Protein AF-A0A2I1D3Y2-F1 (afdb_monomer_lite)

Radius of gyration: 21.7 Å; chains: 1; bounding box: 63×48×49 Å

Sequence (149 aa):
MPRWKVFRIWNAWLGDLDKVASAQARLKRLGLCDGIQFRFGGRIGNTLRAHQLIRWSEIHDQKEDHSGSATGDTHITTGVVEGIFRAHFEEERDISDINTLLQIIGQIKPGLDIDSIKIWLGQIKEYHGYGKWRRGLGRKASMEYHILR

pLDDT: mean 75.8, std 23.01, range [29.86, 97.06]

Structure (mmCIF, N/CA/C/O backbone):
data_AF-A0A2I1D3Y2-F1
#
_entry.id   AF-A0A2I1D3Y2-F1
#
loop_
_atom_site.group_PDB
_atom_site.id
_atom_site.type_symbol
_atom_site.label_atom_id
_atom_site.label_alt_id
_atom_site.label_comp_id
_atom_site.label_asym_id
_atom_site.label_entity_id
_atom_site.label_seq_id
_atom_site.pdbx_PDB_ins_code
_atom_site.Cartn_x
_atom_site.Cartn_y
_atom_site.Cartn_z
_atom_site.occupancy
_atom_site.B_iso_or_equiv
_atom_site.auth_seq_id
_atom_site.auth_comp_id
_atom_site.auth_asym_id
_atom_site.auth_atom_id
_atom_site.pdbx_PDB_model_num
ATOM 1 N N . MET A 1 1 ? 44.768 18.713 -22.544 1.00 45.06 1 MET A N 1
ATOM 2 C CA . MET A 1 1 ? 44.066 17.511 -22.028 1.00 45.06 1 MET A CA 1
ATOM 3 C C . MET A 1 1 ? 42.656 17.483 -22.604 1.00 45.06 1 MET A C 1
ATOM 5 O O . MET A 1 1 ? 41.997 18.513 -22.522 1.00 45.06 1 MET A O 1
ATOM 9 N N . PRO A 1 2 ? 42.190 16.391 -23.235 1.00 43.56 2 PRO A N 1
ATOM 10 C CA . PRO A 1 2 ? 40.933 16.437 -23.969 1.00 43.56 2 PRO A CA 1
ATOM 11 C C . PRO A 1 2 ? 39.716 16.305 -23.035 1.00 43.56 2 PRO A C 1
ATOM 13 O O . PRO A 1 2 ? 39.681 15.495 -22.108 1.00 43.56 2 PRO A O 1
ATOM 16 N N . ARG A 1 3 ? 38.714 17.146 -23.310 1.00 46.00 3 ARG A N 1
ATOM 17 C CA . ARG A 1 3 ? 37.553 17.516 -22.479 1.00 46.00 3 ARG A CA 1
ATOM 18 C C . ARG A 1 3 ? 36.501 16.405 -22.272 1.00 46.00 3 ARG A C 1
ATOM 20 O O . ARG A 1 3 ? 35.464 16.656 -21.672 1.00 46.00 3 ARG A O 1
ATOM 27 N N . TRP A 1 4 ? 36.752 15.183 -22.750 1.00 42.91 4 TRP A N 1
ATOM 28 C CA . TRP A 1 4 ? 35.787 14.071 -22.744 1.00 42.91 4 TRP A CA 1
ATOM 29 C C . TRP A 1 4 ? 35.846 13.178 -21.494 1.00 42.91 4 TRP A C 1
ATOM 31 O O . TRP A 1 4 ? 34.888 12.465 -21.212 1.00 42.91 4 TRP A O 1
ATOM 41 N N . LYS A 1 5 ? 36.917 13.237 -20.688 1.00 40.97 5 LYS A N 1
ATOM 42 C CA . LYS A 1 5 ? 37.009 12.435 -19.449 1.00 40.97 5 LYS A CA 1
ATOM 43 C C . LYS A 1 5 ? 36.027 12.871 -18.351 1.00 40.97 5 LYS A C 1
ATOM 45 O O . LYS A 1 5 ? 35.689 12.062 -17.494 1.00 40.97 5 LYS A O 1
ATOM 50 N N . VAL A 1 6 ? 35.535 14.112 -18.395 1.00 52.28 6 VAL A N 1
ATOM 51 C CA . VAL A 1 6 ? 34.619 14.661 -17.378 1.00 52.28 6 VAL A CA 1
ATOM 52 C C . VAL A 1 6 ? 33.215 14.047 -17.483 1.00 52.28 6 VAL A C 1
ATOM 54 O O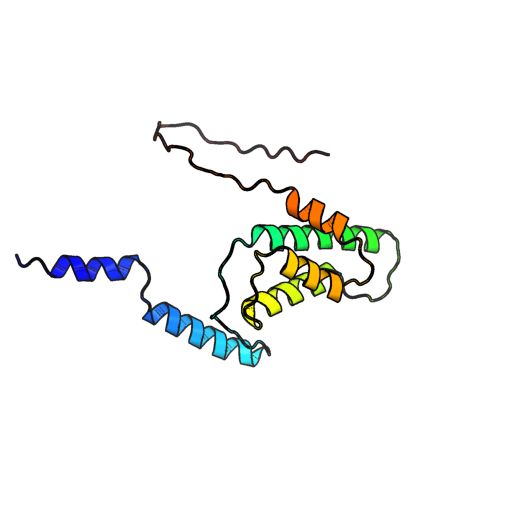 . VAL A 1 6 ? 32.578 13.806 -16.463 1.00 52.28 6 VAL A O 1
ATOM 57 N N . PHE A 1 7 ? 32.765 13.680 -18.689 1.00 39.38 7 PHE A N 1
ATOM 58 C CA . PHE A 1 7 ? 31.440 13.078 -18.895 1.00 39.38 7 PHE A CA 1
ATOM 59 C C . PHE A 1 7 ? 31.307 11.659 -18.318 1.00 39.38 7 PHE A C 1
ATOM 61 O O . PHE A 1 7 ? 30.215 11.253 -17.932 1.00 39.38 7 PHE A O 1
ATOM 68 N N . ARG A 1 8 ? 32.409 10.907 -18.186 1.00 44.19 8 ARG A N 1
ATOM 69 C CA . ARG A 1 8 ? 32.371 9.524 -17.673 1.00 44.19 8 ARG A CA 1
ATOM 70 C C . ARG A 1 8 ? 32.242 9.435 -16.150 1.00 44.19 8 ARG A C 1
ATOM 72 O O . ARG A 1 8 ? 31.792 8.419 -15.636 1.00 44.19 8 ARG A O 1
ATOM 79 N N . ILE A 1 9 ? 32.653 10.482 -15.437 1.00 50.81 9 ILE A N 1
ATOM 80 C CA . ILE A 1 9 ? 32.604 10.546 -13.967 1.00 50.81 9 ILE A CA 1
ATOM 81 C C . ILE A 1 9 ? 31.191 10.920 -13.491 1.00 50.81 9 ILE A C 1
ATOM 83 O O . ILE A 1 9 ? 30.786 10.536 -12.399 1.00 50.81 9 ILE A O 1
ATOM 87 N N . TRP A 1 10 ? 30.409 11.599 -14.333 1.00 41.94 10 TRP A N 1
ATOM 88 C CA . TRP A 1 10 ? 29.072 12.079 -13.984 1.00 41.94 10 TRP A CA 1
ATOM 89 C C . TRP A 1 10 ? 28.025 10.951 -13.887 1.00 41.94 10 TRP A C 1
ATOM 91 O O . TRP A 1 10 ? 27.259 10.909 -12.928 1.00 41.94 10 TRP A O 1
ATOM 101 N N . ASN A 1 11 ? 28.063 9.964 -14.792 1.00 43.81 11 ASN A N 1
ATOM 102 C CA . ASN A 1 11 ? 27.138 8.815 -14.767 1.00 43.81 11 ASN A CA 1
ATOM 103 C C . ASN A 1 11 ? 27.347 7.875 -13.563 1.00 43.81 11 ASN A C 1
ATOM 105 O O . ASN A 1 11 ? 26.420 7.189 -13.149 1.00 43.81 11 ASN A O 1
ATOM 109 N N . ALA A 1 12 ? 28.541 7.858 -12.962 1.00 51.81 12 ALA A N 1
ATOM 110 C CA . ALA A 1 12 ? 28.828 7.015 -11.800 1.00 51.81 12 ALA A CA 1
ATOM 111 C C . ALA A 1 12 ? 28.181 7.529 -10.498 1.00 51.81 12 ALA A C 1
ATOM 113 O O . ALA A 1 12 ? 28.041 6.765 -9.545 1.00 51.81 12 ALA A O 1
ATOM 114 N N . TRP A 1 13 ? 27.792 8.808 -10.451 1.00 50.25 13 TRP A N 1
ATOM 115 C CA . TRP A 1 13 ? 27.259 9.460 -9.250 1.00 50.25 13 TRP A CA 1
ATOM 116 C C . TRP A 1 13 ? 25.721 9.496 -9.208 1.00 50.25 13 TRP A C 1
ATOM 118 O O . TRP A 1 13 ? 25.143 9.631 -8.135 1.00 50.25 13 TRP A O 1
ATOM 128 N N . LEU A 1 14 ? 25.053 9.335 -10.357 1.00 53.56 14 LEU A N 1
ATOM 129 C CA . LEU A 1 14 ? 23.590 9.430 -10.502 1.00 53.56 14 LEU A CA 1
ATOM 130 C C . LEU A 1 14 ? 22.848 8.080 -10.463 1.00 53.56 14 LEU A C 1
ATOM 132 O O . LEU A 1 14 ? 21.634 8.046 -10.632 1.00 53.56 14 LEU A O 1
ATOM 136 N N . GLY A 1 15 ? 23.547 6.983 -10.167 1.00 58.44 15 GLY A N 1
ATOM 137 C CA . GLY A 1 15 ? 22.961 5.645 -10.182 1.00 58.44 15 GLY A CA 1
ATOM 138 C C . GLY A 1 15 ? 23.072 5.023 -11.570 1.00 58.44 15 GLY A C 1
ATOM 139 O O . GLY A 1 15 ? 22.581 5.539 -12.566 1.00 58.44 15 GLY A O 1
ATOM 140 N N . ASP A 1 16 ? 23.778 3.904 -11.622 1.00 77.31 16 ASP A N 1
ATOM 141 C CA . ASP A 1 16 ? 24.000 3.141 -12.840 1.00 77.31 16 ASP A CA 1
ATOM 142 C C . ASP A 1 16 ? 22.708 2.391 -13.208 1.00 77.31 16 ASP A C 1
ATOM 144 O O . ASP A 1 16 ? 22.228 1.565 -12.424 1.00 77.31 16 ASP A O 1
ATOM 148 N N . LEU A 1 17 ? 22.120 2.701 -14.367 1.00 75.50 17 LEU A N 1
ATOM 149 C CA . LEU A 1 17 ? 20.862 2.102 -14.833 1.00 75.50 17 LEU A CA 1
ATOM 150 C C . LEU A 1 17 ? 20.952 0.571 -14.905 1.00 75.50 17 LEU A C 1
ATOM 152 O O . LEU A 1 17 ? 19.978 -0.119 -14.590 1.00 75.50 17 LEU A O 1
ATOM 156 N N . ASP A 1 18 ? 22.138 0.036 -15.200 1.00 79.81 18 ASP A N 1
ATOM 157 C CA . ASP A 1 18 ? 22.384 -1.405 -15.242 1.00 79.81 18 ASP A CA 1
ATOM 158 C C . ASP A 1 18 ? 22.238 -2.042 -13.851 1.00 79.81 18 ASP A C 1
ATOM 160 O O . ASP A 1 18 ? 21.743 -3.166 -13.708 1.00 79.81 18 ASP A O 1
ATOM 164 N N . LYS A 1 19 ? 22.588 -1.308 -12.787 1.00 84.56 19 LYS A N 1
ATOM 165 C CA . LYS A 1 19 ? 22.399 -1.769 -11.402 1.00 84.56 19 LYS A CA 1
ATOM 166 C C . LYS A 1 19 ? 20.928 -1.786 -11.008 1.00 84.56 19 LYS A C 1
ATOM 168 O O . LYS A 1 19 ? 20.517 -2.707 -10.305 1.00 84.56 19 LYS A O 1
ATOM 173 N N . VAL A 1 20 ? 20.136 -0.814 -11.466 1.00 84.94 20 VAL A N 1
ATOM 174 C CA . VAL A 1 20 ? 18.683 -0.783 -11.226 1.00 84.94 20 VAL A CA 1
ATOM 175 C C . VAL A 1 20 ? 18.012 -1.967 -11.919 1.00 84.94 20 VAL A C 1
ATOM 177 O O . VAL A 1 20 ? 17.272 -2.709 -11.273 1.00 84.94 20 VAL A O 1
ATOM 180 N N . ALA A 1 21 ? 18.334 -2.209 -13.191 1.00 88.12 21 ALA A N 1
ATOM 181 C CA . ALA A 1 21 ? 17.799 -3.340 -13.946 1.00 88.12 21 ALA A CA 1
ATOM 182 C C . ALA A 1 21 ? 18.175 -4.691 -13.308 1.00 88.12 21 ALA A C 1
ATOM 184 O O . ALA A 1 21 ? 17.319 -5.560 -13.127 1.00 88.12 21 ALA A O 1
ATOM 185 N N . SER A 1 22 ? 19.435 -4.853 -12.893 1.00 91.06 22 SER A N 1
ATOM 186 C CA . SER A 1 22 ? 19.905 -6.060 -12.200 1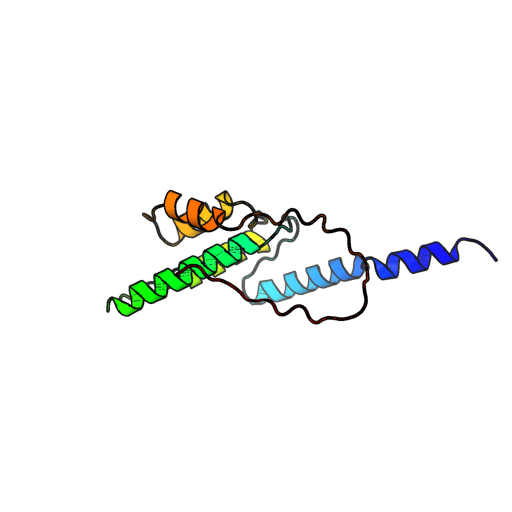.00 91.06 22 SER A CA 1
ATOM 187 C C . SER A 1 22 ? 19.201 -6.277 -10.853 1.00 91.06 22 SER A C 1
ATOM 189 O O . SER A 1 22 ? 18.777 -7.394 -10.538 1.00 91.06 22 SER A O 1
ATOM 191 N N . ALA A 1 23 ? 18.996 -5.210 -10.073 1.00 91.00 23 ALA A N 1
ATOM 192 C CA . ALA A 1 23 ? 18.260 -5.273 -8.811 1.00 91.00 23 ALA A CA 1
ATOM 193 C C . ALA A 1 23 ? 16.787 -5.663 -9.020 1.00 91.00 23 ALA A C 1
ATOM 195 O O . ALA A 1 23 ? 16.286 -6.553 -8.333 1.00 91.00 23 ALA A O 1
ATOM 196 N N . GLN A 1 24 ? 16.110 -5.066 -10.004 1.00 91.94 24 GLN A N 1
ATOM 197 C CA . GLN A 1 24 ? 14.727 -5.401 -10.355 1.00 91.94 24 GLN A CA 1
ATOM 198 C C . GLN A 1 24 ? 14.587 -6.854 -10.825 1.00 91.94 24 GLN A C 1
ATOM 200 O O . GLN A 1 24 ? 13.675 -7.559 -10.390 1.00 91.94 24 GLN A O 1
ATOM 205 N N . ALA A 1 25 ? 15.505 -7.336 -11.667 1.00 93.44 25 ALA A N 1
ATOM 206 C CA . ALA A 1 25 ? 15.523 -8.729 -12.111 1.00 93.44 25 ALA A CA 1
ATOM 207 C C . ALA A 1 25 ? 15.719 -9.699 -10.935 1.00 93.44 25 ALA A C 1
ATOM 209 O O . ALA A 1 25 ? 15.049 -10.732 -10.853 1.00 93.44 25 ALA A O 1
ATOM 210 N N . ARG A 1 26 ? 16.599 -9.352 -9.986 1.00 94.31 26 ARG A N 1
ATOM 211 C CA . ARG A 1 26 ? 16.797 -10.128 -8.758 1.00 94.31 26 ARG A CA 1
ATOM 212 C C . ARG A 1 26 ? 15.530 -10.171 -7.902 1.00 94.31 26 ARG A C 1
ATOM 214 O O . ARG A 1 26 ? 15.179 -11.256 -7.448 1.00 94.31 26 ARG A O 1
ATOM 221 N N . LEU A 1 27 ? 14.864 -9.035 -7.694 1.00 93.44 27 LEU A N 1
ATOM 222 C CA . LEU A 1 27 ? 13.628 -8.960 -6.909 1.00 93.44 27 LEU A CA 1
ATOM 223 C C . LEU A 1 27 ? 12.506 -9.783 -7.543 1.00 93.44 27 LEU A C 1
ATOM 225 O O . LEU A 1 27 ? 11.905 -10.589 -6.846 1.00 93.44 27 LEU A O 1
ATOM 229 N N .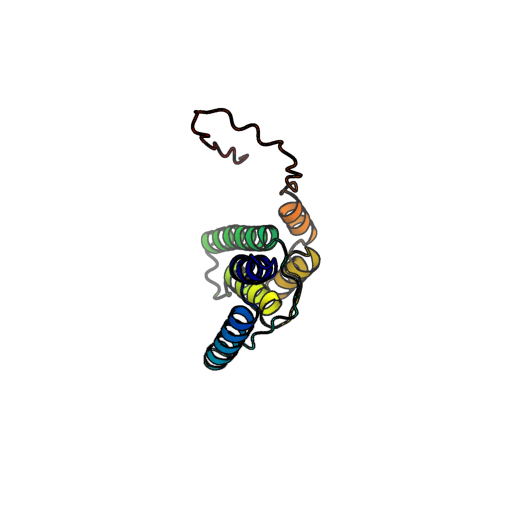 LYS A 1 28 ? 12.292 -9.675 -8.862 1.00 94.81 28 LYS A N 1
ATOM 230 C CA . LYS A 1 28 ? 11.315 -10.511 -9.585 1.00 94.81 28 LYS A CA 1
ATOM 231 C C . LYS A 1 28 ? 11.556 -11.997 -9.361 1.00 94.81 28 LYS A C 1
ATOM 233 O O . LYS A 1 28 ? 10.627 -12.726 -9.048 1.00 94.81 28 LYS A O 1
ATOM 238 N N . ARG A 1 29 ? 12.807 -12.442 -9.494 1.00 95.12 29 ARG A N 1
ATOM 239 C CA . ARG A 1 29 ? 13.155 -13.854 -9.300 1.00 95.12 29 ARG A CA 1
ATOM 240 C C . ARG A 1 29 ? 12.885 -14.329 -7.873 1.00 95.12 29 ARG A C 1
ATOM 242 O O . ARG A 1 29 ? 12.398 -15.437 -7.712 1.00 95.12 29 ARG A O 1
ATOM 249 N N . LEU A 1 30 ? 13.233 -13.528 -6.865 1.00 95.19 30 LEU A N 1
ATOM 250 C CA . LEU A 1 30 ? 13.012 -13.898 -5.464 1.00 95.19 30 LEU A CA 1
ATOM 251 C C . LEU A 1 30 ? 11.525 -13.871 -5.099 1.00 95.19 30 LEU A C 1
ATOM 253 O O . LEU A 1 30 ? 11.048 -14.820 -4.495 1.00 95.19 30 LEU A O 1
ATOM 257 N N . GLY A 1 31 ? 10.790 -12.844 -5.534 1.00 93.12 31 GLY A N 1
ATOM 258 C CA . GLY A 1 31 ? 9.363 -12.706 -5.243 1.00 93.12 31 GLY A CA 1
ATOM 259 C C . GLY A 1 31 ? 8.534 -13.889 -5.731 1.00 93.12 31 GLY A C 1
ATOM 260 O O . GLY A 1 31 ? 7.653 -14.337 -5.011 1.00 93.12 31 GLY A O 1
ATOM 261 N N . LEU A 1 32 ? 8.866 -14.468 -6.891 1.00 94.44 32 LEU A N 1
ATOM 262 C CA . LEU A 1 32 ? 8.163 -15.649 -7.405 1.00 94.44 32 LEU A CA 1
ATOM 263 C C . LEU A 1 32 ? 8.226 -16.857 -6.456 1.00 94.44 32 LEU A C 1
ATOM 265 O O . LEU A 1 32 ? 7.276 -17.634 -6.426 1.00 94.44 32 LEU A O 1
ATOM 269 N N . CYS A 1 33 ? 9.303 -17.010 -5.679 1.00 92.62 33 CYS A N 1
ATOM 270 C CA . CYS A 1 33 ? 9.405 -18.072 -4.673 1.00 92.62 33 CYS A CA 1
ATOM 271 C C . CYS A 1 33 ? 8.427 -17.867 -3.508 1.00 92.62 33 CYS A C 1
ATOM 273 O O . CYS A 1 33 ? 7.965 -18.844 -2.926 1.00 92.62 33 CYS A O 1
ATOM 275 N N . ASP A 1 34 ? 8.093 -16.610 -3.219 1.00 90.06 34 ASP A N 1
ATOM 276 C CA . ASP A 1 34 ? 7.211 -16.198 -2.127 1.00 90.06 34 ASP A CA 1
ATOM 277 C C . ASP A 1 34 ? 5.787 -15.869 -2.626 1.00 90.06 34 ASP A C 1
ATOM 279 O O . ASP A 1 34 ? 4.963 -15.351 -1.879 1.00 90.06 34 ASP A O 1
ATOM 283 N N . GLY A 1 35 ? 5.484 -16.150 -3.901 1.00 92.12 35 GLY A N 1
ATOM 284 C CA . GLY A 1 35 ? 4.184 -15.866 -4.520 1.00 92.12 35 GLY A CA 1
ATOM 285 C C . GLY A 1 35 ? 3.944 -14.400 -4.906 1.00 92.12 35 GLY A C 1
ATOM 286 O O . GLY A 1 35 ? 2.831 -14.062 -5.297 1.00 92.12 35 GLY A O 1
ATOM 287 N N . ILE A 1 36 ? 4.967 -13.543 -4.847 1.00 92.56 36 ILE A N 1
ATOM 288 C CA . ILE A 1 36 ? 4.894 -12.101 -5.128 1.00 92.56 36 ILE A CA 1
ATOM 289 C C . ILE A 1 36 ? 5.314 -11.815 -6.575 1.00 92.56 36 ILE A C 1
ATOM 291 O O . ILE A 1 36 ? 6.448 -12.096 -6.983 1.00 92.56 36 ILE A O 1
ATOM 295 N N . GLN A 1 37 ? 4.445 -11.172 -7.356 1.00 94.94 37 GLN A N 1
ATOM 296 C CA . GLN A 1 37 ? 4.728 -10.822 -8.751 1.00 94.94 37 GLN A CA 1
ATOM 297 C C . GLN A 1 37 ? 5.142 -9.356 -8.904 1.00 94.94 37 GLN A C 1
ATOM 299 O O . GLN A 1 37 ? 4.375 -8.525 -9.388 1.00 94.94 37 GLN A O 1
ATOM 304 N N . PHE A 1 38 ? 6.391 -9.044 -8.540 1.00 93.94 38 PHE A N 1
ATOM 305 C CA . PHE A 1 38 ? 6.905 -7.672 -8.593 1.00 93.94 38 PHE A CA 1
ATOM 306 C C . PHE A 1 38 ? 6.765 -7.006 -9.974 1.00 93.94 38 PHE A C 1
ATOM 308 O O . PHE A 1 38 ? 7.290 -7.485 -10.991 1.00 93.94 38 PHE A O 1
ATOM 315 N N . ARG A 1 39 ? 6.160 -5.819 -9.973 1.00 93.94 39 ARG A N 1
ATOM 316 C CA . ARG A 1 39 ? 6.032 -4.889 -11.094 1.00 93.94 39 ARG A CA 1
ATOM 317 C C . ARG A 1 39 ? 6.631 -3.531 -10.712 1.00 93.94 39 ARG A C 1
ATOM 319 O O . ARG A 1 39 ? 6.566 -3.117 -9.561 1.00 93.94 39 ARG A O 1
ATOM 326 N N . PHE A 1 40 ? 7.278 -2.860 -11.664 1.00 89.31 40 PHE A N 1
ATOM 327 C CA . PHE A 1 40 ? 8.108 -1.669 -11.396 1.00 89.31 40 PHE A CA 1
ATOM 328 C C . PHE A 1 40 ? 7.770 -0.460 -12.284 1.00 89.31 40 PHE A C 1
ATOM 330 O O . PHE A 1 40 ? 8.567 0.469 -12.382 1.00 89.31 40 PHE A O 1
ATOM 337 N N . GLY A 1 41 ? 6.619 -0.469 -12.951 1.00 88.12 41 GLY A N 1
ATOM 338 C CA . GLY A 1 41 ? 6.091 0.639 -13.750 1.00 88.12 41 GLY A CA 1
ATOM 339 C C . GLY A 1 41 ? 5.208 1.613 -12.964 1.00 88.12 41 GLY A C 1
ATOM 340 O O . GLY A 1 41 ? 4.787 2.626 -13.516 1.00 88.12 41 GLY A O 1
ATOM 341 N N . GLY A 1 42 ? 4.939 1.327 -11.686 1.00 85.75 42 GLY A N 1
ATOM 342 C CA . GLY A 1 42 ? 4.140 2.183 -10.811 1.00 85.75 42 GLY A CA 1
ATOM 343 C C . GLY A 1 42 ? 4.832 3.493 -10.426 1.00 85.75 42 GLY A C 1
ATOM 344 O O . GLY A 1 42 ? 6.048 3.664 -10.546 1.00 85.75 42 GLY A O 1
ATOM 345 N N . ARG A 1 43 ? 4.043 4.441 -9.917 1.00 87.44 43 ARG A N 1
ATOM 346 C CA . ARG A 1 43 ? 4.550 5.732 -9.442 1.00 87.44 43 ARG A CA 1
ATOM 347 C C . ARG A 1 43 ? 5.229 5.589 -8.077 1.00 87.44 43 ARG A C 1
ATOM 349 O O . ARG A 1 43 ? 4.623 5.131 -7.113 1.00 87.44 43 ARG A O 1
ATOM 356 N N . ILE A 1 44 ? 6.470 6.067 -7.979 1.00 84.44 44 ILE A N 1
ATOM 357 C CA . ILE A 1 44 ? 7.173 6.226 -6.699 1.00 84.44 44 ILE A CA 1
ATOM 358 C C . ILE A 1 44 ? 6.774 7.584 -6.110 1.00 84.44 44 ILE A C 1
ATOM 360 O O . ILE A 1 44 ? 7.219 8.634 -6.577 1.00 84.44 44 ILE A O 1
ATOM 364 N N . GLY A 1 45 ? 5.877 7.553 -5.126 1.00 87.62 45 GLY A N 1
ATOM 365 C CA . GLY A 1 45 ? 5.332 8.729 -4.447 1.00 87.62 45 GLY A CA 1
ATOM 366 C C . GLY A 1 45 ? 5.710 8.803 -2.967 1.00 87.62 45 GLY A C 1
ATOM 367 O O . GLY A 1 45 ? 6.409 7.946 -2.431 1.00 87.62 45 GLY A O 1
ATOM 368 N N . ASN A 1 46 ? 5.227 9.846 -2.290 1.00 90.38 46 ASN A N 1
ATOM 369 C CA . ASN A 1 46 ? 5.379 9.989 -0.844 1.00 90.38 46 ASN A CA 1
ATOM 370 C C . ASN A 1 46 ? 4.508 8.949 -0.111 1.00 90.38 46 ASN A C 1
ATOM 372 O O . ASN A 1 46 ? 3.290 8.938 -0.278 1.00 90.38 46 ASN A O 1
ATOM 376 N N . THR A 1 47 ? 5.121 8.109 0.725 1.00 93.12 47 THR A N 1
ATOM 377 C CA . THR A 1 47 ? 4.450 7.024 1.464 1.00 93.12 47 THR A CA 1
ATOM 378 C C . THR A 1 47 ? 3.922 7.438 2.837 1.00 93.12 47 THR A C 1
ATOM 380 O O . THR A 1 47 ? 3.379 6.614 3.570 1.00 93.12 47 THR A O 1
ATOM 383 N N . LEU A 1 48 ? 4.039 8.713 3.212 1.00 93.56 48 LEU A N 1
ATOM 384 C CA . LEU A 1 48 ? 3.653 9.203 4.533 1.00 93.56 48 LEU A CA 1
ATOM 385 C C . LEU A 1 48 ? 2.177 8.927 4.858 1.00 93.56 48 LEU A C 1
ATOM 387 O O . LEU A 1 48 ? 1.879 8.460 5.953 1.00 93.56 48 LEU A O 1
ATOM 391 N N . ARG A 1 49 ? 1.263 9.123 3.896 1.00 93.94 49 ARG A N 1
ATOM 392 C CA . ARG A 1 49 ? -0.165 8.798 4.078 1.00 93.94 49 ARG A CA 1
ATOM 393 C C . ARG A 1 49 ? -0.420 7.299 4.227 1.00 93.94 49 ARG A C 1
ATOM 395 O O . ARG A 1 49 ? -1.272 6.910 5.017 1.00 93.94 49 ARG A O 1
ATOM 402 N N . ALA A 1 50 ? 0.341 6.458 3.528 1.00 95.56 50 ALA A N 1
ATOM 403 C CA . ALA A 1 50 ? 0.260 5.010 3.695 1.00 95.56 50 ALA A CA 1
ATOM 404 C C . ALA A 1 50 ? 0.660 4.606 5.127 1.00 95.56 50 ALA A C 1
ATOM 406 O O . ALA A 1 50 ? -0.065 3.867 5.788 1.00 95.56 50 ALA A O 1
ATOM 407 N N . HIS A 1 51 ? 1.741 5.184 5.664 1.00 95.56 51 HIS A N 1
ATOM 408 C CA . HIS A 1 51 ? 2.128 4.986 7.065 1.00 95.56 51 HIS A CA 1
ATOM 409 C C . HIS A 1 51 ? 1.095 5.532 8.063 1.00 95.56 51 HIS A C 1
ATOM 411 O O . HIS A 1 51 ? 0.856 4.903 9.091 1.00 95.56 51 HIS A O 1
ATOM 417 N N . GLN A 1 52 ? 0.443 6.662 7.773 1.00 95.00 52 GLN A N 1
ATOM 418 C CA . GLN A 1 52 ? -0.656 7.159 8.609 1.00 95.00 52 GLN A CA 1
ATOM 419 C C . GLN A 1 52 ? -1.855 6.211 8.640 1.00 95.00 52 GLN A C 1
ATOM 421 O O . GLN A 1 52 ? -2.486 6.090 9.689 1.00 95.00 52 GLN A O 1
ATOM 426 N N . LEU A 1 53 ? -2.184 5.573 7.513 1.00 96.06 53 LEU A N 1
ATOM 427 C CA . LEU A 1 53 ? -3.270 4.598 7.448 1.00 96.06 53 LEU A CA 1
ATOM 428 C C . LEU A 1 53 ? -2.930 3.337 8.251 1.00 96.06 53 LEU A C 1
ATOM 430 O O . LEU A 1 53 ? -3.774 2.841 8.993 1.00 96.06 53 LEU A O 1
ATOM 434 N N . ILE A 1 54 ? -1.685 2.858 8.167 1.00 95.44 54 ILE A N 1
ATOM 435 C CA . ILE A 1 54 ? -1.195 1.754 9.007 1.00 95.44 54 ILE A CA 1
ATOM 436 C C . ILE A 1 54 ? -1.333 2.133 10.485 1.00 95.44 54 ILE A C 1
ATOM 438 O O . ILE A 1 54 ? -1.940 1.397 11.254 1.00 95.44 54 ILE A O 1
ATOM 442 N N . ARG A 1 55 ? -0.883 3.334 10.870 1.00 94.56 55 ARG A N 1
ATOM 443 C CA . ARG A 1 55 ? -1.001 3.811 12.253 1.00 94.56 55 ARG A CA 1
ATOM 444 C C . ARG A 1 55 ? -2.449 3.924 12.729 1.00 94.56 55 ARG A C 1
ATOM 446 O O . ARG A 1 55 ? -2.742 3.626 13.883 1.00 94.56 55 ARG A O 1
ATOM 453 N N . TRP A 1 56 ? -3.346 4.389 11.865 1.00 94.25 56 TRP A N 1
ATOM 454 C CA . TRP A 1 56 ? -4.775 4.425 12.163 1.00 94.25 56 TRP A CA 1
ATOM 455 C C . TRP A 1 56 ? -5.312 3.018 12.447 1.00 94.25 56 TRP A C 1
ATOM 457 O O . TRP A 1 56 ? -6.012 2.821 13.436 1.00 94.25 56 TRP A O 1
ATOM 467 N N . SER A 1 57 ? -4.915 2.046 11.624 1.00 93.06 57 SER A N 1
ATOM 468 C CA . SER A 1 57 ? -5.330 0.645 11.750 1.00 93.06 57 SER A CA 1
ATOM 469 C C . SER A 1 57 ? -4.847 0.033 13.067 1.00 93.06 57 SER A C 1
ATOM 471 O O . SER A 1 57 ? -5.648 -0.561 13.778 1.00 93.06 57 SER A O 1
ATOM 473 N N . GLU A 1 58 ? -3.598 0.297 13.471 1.00 91.50 58 GLU A N 1
ATOM 474 C CA . GLU A 1 58 ? -3.046 -0.175 14.753 1.00 91.50 58 GLU A CA 1
ATOM 475 C C . GLU A 1 58 ? -3.850 0.338 15.957 1.00 91.50 58 GLU A C 1
ATOM 477 O O . GLU A 1 58 ? -4.101 -0.396 16.911 1.00 91.50 58 GLU A O 1
ATOM 482 N N . ILE A 1 59 ? -4.258 1.613 15.927 1.00 90.44 59 ILE A N 1
ATOM 483 C CA . ILE A 1 59 ? -5.072 2.222 16.990 1.00 90.44 59 ILE A CA 1
ATOM 484 C C . ILE A 1 59 ? -6.452 1.557 17.061 1.00 90.44 59 ILE A C 1
ATOM 486 O O . ILE A 1 59 ? -7.027 1.451 18.144 1.00 90.44 59 ILE A O 1
ATOM 490 N N . HIS A 1 60 ? -7.003 1.148 15.919 1.00 87.75 60 HIS A N 1
ATOM 491 C CA . HIS A 1 60 ? -8.289 0.464 15.855 1.00 87.75 60 HIS A CA 1
ATOM 492 C C . HIS A 1 60 ? -8.193 -0.984 16.334 1.00 87.75 60 HIS A C 1
ATOM 494 O O . HIS A 1 60 ? -9.003 -1.370 17.174 1.00 87.75 60 HIS A O 1
ATOM 500 N N . ASP A 1 61 ? -7.171 -1.729 15.913 1.00 87.31 61 ASP A N 1
ATOM 501 C CA . ASP A 1 61 ? -6.931 -3.097 16.383 1.00 87.31 61 ASP A CA 1
ATOM 502 C C . ASP A 1 61 ? -6.768 -3.137 17.912 1.00 87.31 61 ASP A C 1
ATOM 504 O O . ASP A 1 61 ? -7.430 -3.919 18.585 1.00 87.31 61 ASP A O 1
ATOM 508 N N . GLN A 1 62 ? -6.004 -2.204 18.496 1.00 84.25 62 GLN A N 1
ATOM 509 C CA . GLN A 1 62 ? -5.855 -2.100 19.957 1.00 84.25 62 GLN A CA 1
ATOM 510 C C . GLN A 1 62 ? -7.190 -1.871 20.681 1.00 84.25 62 GLN A C 1
ATOM 512 O O . GLN A 1 62 ? -7.419 -2.410 21.763 1.00 84.25 62 GLN A O 1
ATOM 517 N N . LYS A 1 63 ? -8.086 -1.056 20.112 1.00 81.88 63 LYS A N 1
ATOM 518 C CA . LYS A 1 63 ? -9.412 -0.811 20.700 1.00 81.88 63 LYS A CA 1
ATOM 519 C C . LYS A 1 63 ? -10.306 -2.047 20.615 1.00 81.88 63 LYS A C 1
ATOM 521 O O . LYS A 1 63 ? -11.049 -2.300 21.562 1.00 81.88 63 LYS A O 1
ATOM 526 N N . GLU A 1 64 ? -10.245 -2.788 19.507 1.00 74.88 64 GLU A N 1
ATOM 527 C CA . GLU A 1 64 ? -11.002 -4.032 19.325 1.00 74.88 64 GLU A CA 1
ATOM 528 C C . GLU A 1 64 ? -10.489 -5.129 20.282 1.00 74.88 64 GLU A C 1
ATOM 530 O O . GLU A 1 64 ? -11.301 -5.737 20.984 1.00 74.88 64 GLU A O 1
ATOM 535 N N . ASP A 1 65 ? -9.172 -5.282 20.454 1.00 65.94 65 ASP A N 1
ATOM 536 C CA . ASP A 1 65 ? -8.560 -6.260 21.373 1.00 65.94 65 ASP A CA 1
ATOM 537 C C . AS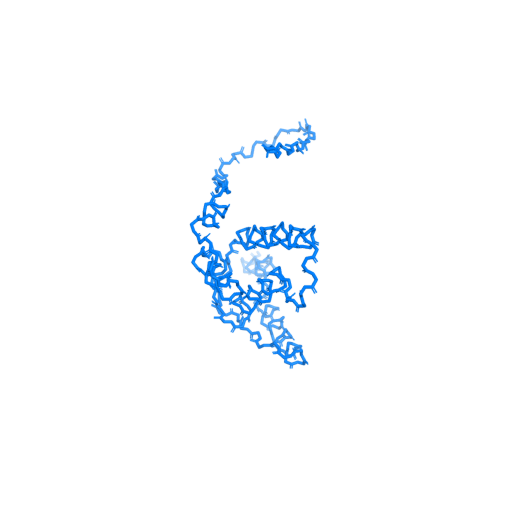P A 1 65 ? -8.939 -6.014 22.844 1.00 65.94 65 ASP A C 1
ATOM 539 O O . ASP A 1 65 ? -9.231 -6.942 23.605 1.00 65.94 65 ASP A O 1
ATOM 543 N N . HIS A 1 66 ? -8.997 -4.747 23.264 1.00 58.84 66 HIS A N 1
ATOM 544 C CA . HIS A 1 66 ? -9.415 -4.378 24.620 1.00 58.84 66 HIS A CA 1
ATOM 545 C C . HIS A 1 66 ? -10.924 -4.524 24.870 1.00 58.84 66 HIS A C 1
ATOM 547 O O . HIS A 1 66 ? -11.352 -4.465 26.024 1.00 58.84 66 HIS A O 1
ATOM 553 N N . SER A 1 67 ? -11.736 -4.742 23.830 1.00 59.12 67 SER A N 1
ATOM 554 C CA . SER A 1 67 ? -13.183 -4.961 23.963 1.00 59.12 67 SER A CA 1
ATOM 555 C C . SER A 1 67 ? -13.559 -6.401 24.347 1.00 59.12 67 SER A C 1
ATOM 557 O O . SER A 1 67 ? -14.733 -6.690 24.569 1.00 59.12 67 SER A O 1
ATOM 559 N N . GLY A 1 68 ? -12.577 -7.309 24.452 1.00 51.06 68 GLY A N 1
ATOM 560 C CA . GLY A 1 68 ? -12.800 -8.717 24.801 1.00 51.06 68 GLY A CA 1
ATOM 561 C C . GLY A 1 68 ? -13.419 -9.555 23.676 1.00 51.06 68 GLY A C 1
ATOM 562 O O . GLY A 1 68 ? -13.726 -10.728 23.885 1.00 51.06 68 GLY A O 1
ATOM 563 N N . SER A 1 69 ? -13.588 -8.979 22.482 1.00 50.19 69 SER A N 1
ATOM 564 C CA . SER A 1 69 ? -14.039 -9.682 21.283 1.00 50.19 69 SER A CA 1
ATOM 565 C C . SER A 1 69 ? -12.872 -10.459 20.668 1.00 50.19 69 SER A C 1
ATOM 567 O O . SER A 1 69 ? -12.273 -10.038 19.686 1.00 50.19 69 SER A O 1
ATOM 569 N N . ALA A 1 70 ? -12.539 -11.613 21.248 1.00 48.25 70 ALA A N 1
ATOM 570 C CA . ALA A 1 70 ? -11.613 -12.586 20.662 1.00 48.25 70 ALA A CA 1
ATOM 571 C C . ALA A 1 70 ? -12.290 -13.366 19.518 1.00 48.25 70 ALA A C 1
ATOM 573 O O . ALA A 1 70 ? -12.322 -14.597 19.508 1.00 48.25 70 ALA A O 1
ATOM 574 N N . THR A 1 71 ? -12.901 -12.649 18.580 1.00 46.84 71 THR A N 1
ATOM 575 C CA . THR A 1 71 ? -13.368 -13.252 17.332 1.00 46.84 71 THR A CA 1
ATOM 576 C C . THR A 1 71 ? -12.151 -13.290 16.416 1.00 46.84 71 THR A C 1
ATOM 578 O O . THR A 1 71 ? -11.433 -12.301 16.347 1.00 46.84 71 THR A O 1
ATOM 581 N N . GLY A 1 72 ? -11.853 -14.436 15.799 1.00 46.94 72 GLY A N 1
ATOM 582 C CA . GLY A 1 72 ? -10.638 -14.683 15.006 1.00 46.94 72 GLY A CA 1
ATOM 583 C C . GLY A 1 72 ? -10.534 -13.887 13.698 1.00 46.94 72 GLY A C 1
ATOM 584 O O . GLY A 1 72 ? -10.136 -14.446 12.678 1.00 46.94 72 GLY A O 1
ATOM 585 N N . ASP A 1 73 ? -10.914 -12.614 13.725 1.00 55.44 73 ASP A N 1
ATOM 586 C CA . ASP A 1 73 ? -10.818 -11.668 12.632 1.00 55.44 73 ASP A CA 1
ATOM 587 C C . ASP A 1 73 ? -9.347 -11.305 12.414 1.00 55.44 73 ASP A C 1
ATOM 589 O O . ASP A 1 73 ? -8.588 -11.022 13.342 1.00 55.44 73 ASP A O 1
ATOM 593 N N . THR A 1 74 ? -8.918 -11.338 11.156 1.00 63.28 74 THR A N 1
ATOM 594 C CA . THR A 1 74 ? -7.618 -10.801 10.763 1.00 63.28 74 THR A CA 1
ATOM 595 C C . THR A 1 74 ? -7.554 -9.324 11.154 1.00 63.28 74 THR A C 1
ATOM 597 O O . THR A 1 74 ? -8.399 -8.544 10.716 1.00 63.28 74 THR A O 1
ATOM 600 N N . HIS A 1 75 ? -6.549 -8.943 11.951 1.00 85.88 75 HIS A N 1
ATOM 601 C CA . HIS A 1 75 ? -6.293 -7.551 12.331 1.00 85.88 75 HIS A CA 1
ATOM 602 C C . HIS A 1 75 ? -6.340 -6.627 11.104 1.00 85.88 75 HIS A C 1
ATOM 604 O O . HIS A 1 75 ? -5.732 -6.924 10.065 1.00 85.88 75 HIS A O 1
ATOM 610 N N . ILE A 1 76 ? -7.028 -5.489 11.231 1.00 91.50 76 ILE A N 1
ATOM 611 C CA . ILE A 1 76 ? -7.195 -4.500 10.158 1.00 91.50 76 ILE A CA 1
ATOM 612 C C . ILE A 1 76 ? -5.820 -4.067 9.647 1.00 91.50 76 ILE A C 1
ATOM 614 O O . ILE A 1 76 ? -5.620 -3.933 8.438 1.00 91.50 76 ILE A O 1
ATOM 618 N N . THR A 1 77 ? -4.847 -3.915 10.550 1.00 93.31 77 THR A N 1
ATOM 619 C CA . THR A 1 77 ? -3.469 -3.546 10.210 1.00 93.31 77 THR A CA 1
ATOM 620 C C . THR A 1 77 ? -2.831 -4.532 9.241 1.00 93.31 77 THR A C 1
ATOM 622 O O . THR A 1 77 ? -2.244 -4.097 8.252 1.00 93.31 77 THR A O 1
ATOM 625 N N . THR A 1 78 ? -2.968 -5.842 9.472 1.00 93.94 78 THR A N 1
ATOM 626 C CA . THR A 1 78 ? -2.396 -6.866 8.584 1.00 93.94 78 THR A CA 1
ATOM 627 C C . THR A 1 78 ? -2.984 -6.746 7.183 1.00 93.94 78 THR A C 1
ATOM 629 O O . THR A 1 78 ? -2.235 -6.605 6.217 1.00 93.94 78 THR A O 1
ATOM 632 N N . GLY A 1 79 ? -4.314 -6.683 7.074 1.00 94.25 79 GLY A N 1
ATOM 633 C CA . GLY A 1 79 ? -4.985 -6.542 5.780 1.00 94.25 79 GLY A CA 1
ATOM 634 C C . GLY A 1 79 ? -4.610 -5.248 5.048 1.00 94.25 79 GLY A C 1
ATOM 635 O O . GLY A 1 79 ? -4.408 -5.246 3.834 1.00 94.25 79 GLY A O 1
ATOM 636 N N . VAL A 1 80 ? -4.464 -4.137 5.774 1.00 96.19 80 VAL A N 1
ATOM 637 C CA . VAL A 1 80 ? -4.041 -2.849 5.203 1.00 96.19 80 VAL A CA 1
ATOM 638 C C . VAL A 1 80 ? -2.602 -2.900 4.701 1.00 96.19 80 VAL A C 1
ATOM 640 O O . VAL A 1 80 ? -2.332 -2.420 3.600 1.00 96.19 80 VAL A O 1
ATOM 643 N N . VAL A 1 81 ? -1.677 -3.473 5.474 1.00 95.81 81 VAL A N 1
ATOM 644 C CA . VAL A 1 81 ? -0.268 -3.608 5.077 1.00 95.81 81 VAL A CA 1
ATOM 645 C C . VAL A 1 81 ? -0.148 -4.474 3.827 1.00 95.81 81 VAL A C 1
ATOM 647 O O . VAL A 1 81 ? 0.500 -4.059 2.864 1.00 95.81 81 VAL A O 1
ATOM 650 N N . GLU A 1 82 ? -0.814 -5.627 3.801 1.00 95.25 82 GLU A N 1
ATOM 651 C CA . GLU A 1 82 ? -0.848 -6.515 2.635 1.00 95.25 82 GLU A CA 1
ATOM 652 C C . GLU A 1 82 ? -1.473 -5.826 1.418 1.00 95.25 82 GLU A C 1
ATOM 654 O O . GLU A 1 82 ? -0.921 -5.874 0.318 1.00 95.25 82 GLU A O 1
ATOM 659 N N . GLY A 1 83 ? -2.583 -5.109 1.613 1.00 96.19 83 GLY A N 1
ATOM 660 C CA . GLY A 1 83 ? -3.252 -4.355 0.557 1.00 96.19 83 GLY A CA 1
ATOM 661 C C . GLY A 1 83 ? -2.381 -3.242 -0.034 1.00 96.19 83 GLY A C 1
ATOM 662 O O . GLY A 1 83 ? -2.329 -3.094 -1.254 1.00 96.19 83 GLY A O 1
ATOM 663 N N . ILE A 1 84 ? -1.657 -2.487 0.800 1.00 96.69 84 ILE A N 1
ATOM 664 C CA . ILE A 1 84 ? -0.697 -1.461 0.355 1.00 96.69 84 ILE A CA 1
ATOM 665 C C . ILE A 1 84 ? 0.468 -2.108 -0.395 1.00 96.69 84 ILE A C 1
ATOM 667 O O . ILE A 1 84 ? 0.877 -1.600 -1.442 1.00 96.69 84 ILE A O 1
ATOM 671 N N . PHE A 1 85 ? 0.995 -3.222 0.118 1.00 95.00 85 PHE A N 1
ATOM 672 C CA . PHE A 1 85 ? 2.105 -3.935 -0.505 1.00 95.00 85 PHE A CA 1
ATOM 673 C C . PHE A 1 85 ? 1.720 -4.439 -1.897 1.00 95.00 85 PHE A C 1
ATOM 675 O O . PHE A 1 85 ? 2.407 -4.121 -2.867 1.00 95.00 85 PHE A O 1
ATOM 682 N N . ARG A 1 86 ? 0.579 -5.127 -2.017 1.00 96.00 86 ARG A N 1
ATOM 683 C CA . ARG A 1 86 ? 0.042 -5.601 -3.298 1.00 96.00 86 ARG A CA 1
ATOM 684 C C . ARG A 1 86 ? -0.211 -4.442 -4.260 1.00 96.00 86 ARG A C 1
ATOM 686 O O . ARG A 1 86 ? 0.246 -4.476 -5.402 1.00 96.00 86 ARG A O 1
ATOM 693 N N . ALA A 1 87 ? -0.865 -3.379 -3.789 1.00 96.06 87 ALA A N 1
ATOM 694 C CA . ALA A 1 87 ? -1.147 -2.200 -4.603 1.00 96.06 87 ALA A CA 1
ATOM 695 C C . ALA A 1 87 ? 0.137 -1.579 -5.182 1.00 96.06 87 ALA A C 1
ATOM 697 O O . ALA A 1 87 ? 0.183 -1.255 -6.368 1.00 96.06 87 ALA A O 1
ATOM 698 N N . HIS A 1 88 ? 1.188 -1.443 -4.370 1.00 94.50 88 HIS A N 1
ATOM 699 C CA . HIS A 1 88 ? 2.432 -0.800 -4.788 1.00 94.50 88 HIS A CA 1
ATOM 700 C C . HIS A 1 88 ? 3.330 -1.707 -5.637 1.00 94.50 88 HIS A C 1
ATOM 702 O O . HIS A 1 88 ? 3.843 -1.275 -6.670 1.00 94.50 88 HIS A O 1
ATOM 708 N N . PHE A 1 89 ? 3.534 -2.952 -5.203 1.00 93.44 89 PHE A N 1
ATOM 709 C CA . PHE A 1 89 ? 4.542 -3.844 -5.771 1.00 93.44 89 PHE A CA 1
ATOM 710 C C . PHE A 1 89 ? 4.007 -4.793 -6.838 1.00 93.44 89 PHE A C 1
ATOM 712 O O . PHE A 1 89 ? 4.810 -5.305 -7.610 1.00 93.44 89 PHE A O 1
ATOM 719 N N . GLU A 1 90 ? 2.696 -5.020 -6.922 1.00 95.06 90 GLU A N 1
ATOM 720 C CA . GLU A 1 90 ? 2.111 -5.989 -7.861 1.00 95.06 90 GLU A CA 1
ATOM 721 C C . GLU A 1 90 ? 1.079 -5.363 -8.805 1.00 95.06 90 GLU A C 1
ATOM 723 O O . GLU A 1 90 ? 0.965 -5.789 -9.953 1.00 95.06 90 GLU A O 1
ATOM 728 N N . GLU A 1 91 ? 0.354 -4.334 -8.360 1.00 95.62 91 GLU A N 1
ATOM 729 C CA . GLU A 1 91 ? -0.695 -3.665 -9.149 1.00 95.62 91 GLU A CA 1
ATOM 730 C C . GLU A 1 91 ? -0.242 -2.324 -9.756 1.00 95.62 91 GLU A C 1
ATOM 732 O O . GLU A 1 91 ? -0.993 -1.719 -10.516 1.00 95.62 91 GLU A O 1
ATOM 737 N N . GLU A 1 92 ? 0.968 -1.851 -9.431 1.00 95.31 92 GLU A N 1
ATOM 738 C CA . GLU A 1 92 ? 1.538 -0.575 -9.908 1.00 95.31 92 GLU A CA 1
ATOM 739 C C . GLU A 1 92 ? 0.692 0.669 -9.561 1.00 95.31 92 GLU A C 1
ATOM 741 O O . GLU A 1 92 ? 0.823 1.726 -10.186 1.00 95.31 92 GLU A O 1
ATOM 746 N N . ARG A 1 93 ? -0.164 0.574 -8.538 1.00 95.88 93 ARG A N 1
ATOM 747 C CA . ARG A 1 93 ? -1.036 1.664 -8.084 1.00 95.88 93 ARG A CA 1
ATOM 748 C C . ARG A 1 9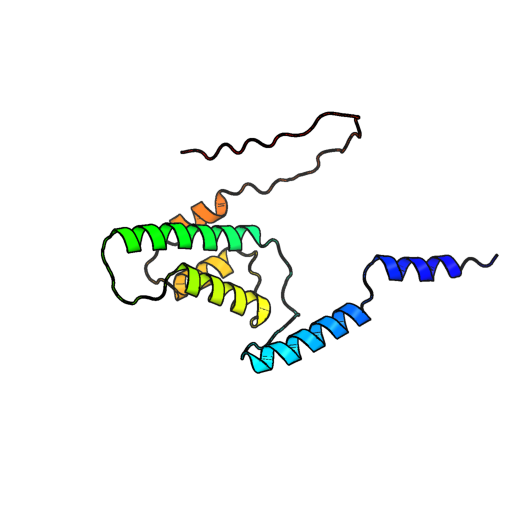3 ? -0.263 2.692 -7.262 1.00 95.88 93 ARG A C 1
ATOM 750 O O . ARG A 1 93 ? 0.681 2.379 -6.535 1.00 95.88 93 ARG A O 1
ATOM 757 N N . ASP A 1 94 ? -0.708 3.944 -7.347 1.00 95.00 94 ASP A N 1
ATOM 758 C CA . ASP A 1 94 ? -0.128 5.048 -6.583 1.00 95.00 94 ASP A CA 1
ATOM 759 C C . ASP A 1 94 ? -0.661 5.056 -5.141 1.00 95.00 94 ASP A C 1
ATOM 761 O O . ASP A 1 94 ? -1.791 5.474 -4.886 1.00 95.00 94 ASP A O 1
ATOM 765 N N . ILE A 1 95 ? 0.170 4.623 -4.188 1.00 94.94 95 ILE A N 1
ATOM 766 C CA . ILE A 1 95 ? -0.140 4.634 -2.747 1.00 94.94 95 ILE A CA 1
ATOM 767 C C . ILE A 1 95 ? 0.036 6.014 -2.087 1.00 94.94 95 ILE A C 1
ATOM 769 O O . ILE A 1 95 ? -0.224 6.163 -0.893 1.00 94.94 95 ILE A O 1
ATOM 773 N N . SER A 1 96 ? 0.480 7.029 -2.838 1.00 93.50 96 SER A N 1
ATOM 774 C CA . SER A 1 96 ? 0.454 8.426 -2.388 1.00 93.50 96 SER A CA 1
ATOM 775 C C . SER A 1 96 ? -0.904 9.100 -2.626 1.00 93.50 96 SER A C 1
ATOM 777 O O . SER A 1 96 ? -1.212 10.111 -1.979 1.00 93.50 96 SER A O 1
ATOM 779 N N . ASP A 1 97 ? -1.735 8.517 -3.501 1.00 93.88 97 ASP A N 1
ATOM 780 C CA . ASP A 1 97 ? -3.120 8.927 -3.708 1.00 93.88 97 ASP A CA 1
ATOM 781 C C . ASP A 1 97 ? -4.005 8.456 -2.548 1.00 93.88 97 ASP A C 1
ATOM 783 O O . ASP A 1 97 ? -4.045 7.280 -2.179 1.00 93.88 97 ASP A O 1
ATOM 787 N N . ILE A 1 98 ? -4.763 9.398 -1.994 1.00 94.50 98 ILE A N 1
ATOM 788 C CA . ILE A 1 98 ? -5.690 9.133 -0.900 1.00 94.50 98 ILE A CA 1
ATOM 789 C C . ILE A 1 98 ? -6.798 8.168 -1.329 1.00 94.50 98 ILE A C 1
ATOM 791 O O . ILE A 1 98 ? -7.219 7.346 -0.523 1.00 94.50 98 ILE A O 1
ATOM 795 N N . ASN A 1 99 ? -7.243 8.207 -2.590 1.00 95.31 99 ASN A N 1
ATOM 796 C CA . ASN A 1 99 ? -8.324 7.330 -3.043 1.00 95.31 99 ASN A CA 1
ATOM 797 C C . ASN A 1 99 ? -7.875 5.868 -3.104 1.00 95.31 99 ASN A C 1
ATOM 799 O O . ASN A 1 99 ? -8.630 4.993 -2.686 1.00 95.31 99 ASN A O 1
ATOM 803 N N . THR A 1 100 ? -6.639 5.598 -3.543 1.00 96.50 100 THR A N 1
ATOM 804 C CA . THR A 1 100 ? -6.034 4.256 -3.475 1.00 96.50 100 THR A CA 1
ATOM 805 C C . THR A 1 100 ? -6.072 3.712 -2.049 1.00 96.50 100 THR A C 1
ATOM 807 O O . THR A 1 100 ? -6.508 2.583 -1.829 1.00 96.50 100 THR A O 1
ATOM 810 N N . LEU A 1 101 ? -5.669 4.529 -1.072 1.00 97.06 101 LEU A N 1
ATOM 811 C CA . LEU A 1 101 ? -5.644 4.152 0.342 1.00 97.06 101 LEU A CA 1
ATOM 812 C C . LEU A 1 101 ? -7.051 3.891 0.901 1.00 97.06 101 LEU A C 1
ATOM 814 O O . LEU A 1 101 ? -7.257 2.888 1.580 1.00 97.06 101 LEU A O 1
ATOM 818 N N . LEU A 1 102 ? -8.028 4.743 0.569 1.00 96.62 102 LEU A N 1
ATOM 819 C CA . LEU A 1 102 ? -9.428 4.568 0.977 1.00 96.62 102 LEU A CA 1
ATOM 820 C C . LEU A 1 102 ? -10.065 3.310 0.364 1.00 96.62 102 LEU A C 1
ATOM 822 O O . LEU A 1 102 ? -10.824 2.614 1.035 1.00 96.62 102 LEU A O 1
ATOM 826 N N . GLN A 1 103 ? -9.728 2.977 -0.885 1.00 96.88 103 GLN A N 1
ATOM 827 C CA . GLN A 1 103 ? -10.173 1.733 -1.520 1.00 96.88 103 GLN A CA 1
ATOM 828 C C . GLN A 1 103 ? -9.613 0.500 -0.807 1.00 96.88 103 GLN A C 1
ATOM 830 O O . GLN A 1 103 ? -10.353 -0.454 -0.592 1.00 96.88 103 GLN A O 1
ATOM 835 N N . ILE A 1 104 ? -8.329 0.521 -0.429 1.00 97.00 104 ILE A N 1
ATOM 836 C CA . ILE A 1 104 ? -7.693 -0.590 0.292 1.00 97.00 104 ILE A CA 1
ATOM 837 C C . ILE A 1 104 ? -8.402 -0.824 1.629 1.00 97.00 104 ILE A C 1
ATOM 839 O O . ILE A 1 104 ? -8.892 -1.923 1.868 1.00 97.00 104 ILE A O 1
ATOM 843 N N . ILE A 1 105 ? -8.531 0.201 2.478 1.00 95.31 105 ILE A N 1
ATOM 844 C CA . ILE A 1 105 ? -9.175 0.031 3.791 1.00 95.31 105 ILE A CA 1
ATOM 845 C C . ILE A 1 105 ? -10.655 -0.362 3.667 1.00 95.31 105 ILE A C 1
ATOM 847 O O . ILE A 1 105 ? -11.124 -1.198 4.435 1.00 95.31 105 ILE A O 1
ATOM 851 N N . GLY A 1 106 ? -11.375 0.157 2.665 1.00 94.88 106 GLY A N 1
ATOM 852 C CA . GLY A 1 106 ? -12.769 -0.214 2.410 1.00 94.88 106 GLY A CA 1
ATOM 853 C C . GLY A 1 106 ? -12.956 -1.683 2.006 1.00 94.88 106 GLY A C 1
ATOM 854 O O . GLY A 1 106 ? -13.993 -2.265 2.317 1.00 94.88 106 GLY A O 1
ATOM 855 N N . GLN A 1 107 ? -11.960 -2.296 1.355 1.00 94.12 107 GLN A N 1
ATOM 856 C CA . GLN A 1 107 ? -11.954 -3.734 1.052 1.00 94.12 107 GLN A CA 1
ATOM 857 C C . GLN A 1 107 ? -11.674 -4.587 2.294 1.00 94.12 107 GLN A C 1
ATOM 859 O O . GLN A 1 107 ? -12.246 -5.665 2.426 1.00 94.12 107 GLN A O 1
ATOM 864 N N . ILE A 1 108 ? -10.802 -4.113 3.189 1.00 93.19 108 ILE A N 1
ATOM 865 C CA . ILE A 1 108 ? -10.405 -4.841 4.404 1.00 93.19 108 ILE A CA 1
ATOM 866 C C . ILE A 1 108 ? -11.486 -4.778 5.483 1.00 93.19 108 ILE A C 1
ATOM 868 O O . ILE A 1 108 ? -11.782 -5.784 6.120 1.00 93.19 108 ILE A O 1
ATOM 872 N N . LYS A 1 109 ? -12.098 -3.609 5.685 1.00 89.50 109 LYS A N 1
ATOM 873 C CA . LYS A 1 109 ? -13.117 -3.392 6.717 1.00 89.50 109 LYS A CA 1
ATOM 874 C C . LYS A 1 109 ? -14.299 -2.614 6.120 1.00 89.50 109 LYS A C 1
ATOM 876 O O . LYS A 1 109 ? -14.340 -1.381 6.185 1.00 89.50 109 LYS A O 1
ATOM 881 N N . PRO A 1 110 ? -15.267 -3.324 5.514 1.00 89.75 110 PRO A N 1
ATOM 882 C CA . PRO A 1 110 ? -16.488 -2.715 5.000 1.00 89.75 110 PRO A CA 1
ATOM 883 C C . PRO A 1 110 ? -17.287 -2.019 6.110 1.00 89.75 110 PRO A C 1
ATOM 885 O O . PRO A 1 110 ? -17.295 -2.461 7.256 1.00 89.75 110 PRO A O 1
ATOM 888 N N . GLY A 1 111 ? -17.992 -0.939 5.765 1.00 87.44 111 GLY A N 1
ATOM 889 C CA . GLY A 1 111 ? -18.841 -0.201 6.711 1.00 87.44 111 GLY A CA 1
ATOM 890 C C . GLY A 1 111 ? -18.111 0.831 7.577 1.00 87.44 111 GLY A C 1
ATOM 891 O O . GLY A 1 111 ? -18.741 1.449 8.431 1.00 87.44 111 GLY A O 1
ATOM 892 N N . LEU A 1 112 ? -16.812 1.052 7.353 1.00 87.88 112 LEU A N 1
ATOM 893 C CA . LEU A 1 112 ? -16.090 2.164 7.967 1.00 87.88 112 LEU A CA 1
ATOM 894 C C . LEU A 1 112 ? -16.579 3.523 7.456 1.00 87.88 112 LEU A C 1
ATOM 896 O O . LEU A 1 112 ? -16.902 3.690 6.278 1.00 87.88 112 LEU A O 1
ATOM 900 N N . ASP A 1 113 ? -16.552 4.515 8.346 1.00 91.12 113 ASP A N 1
ATOM 901 C CA . ASP A 1 113 ? -16.756 5.916 7.990 1.00 91.12 113 ASP A CA 1
ATOM 902 C C . ASP A 1 113 ? -15.536 6.447 7.221 1.00 91.12 113 ASP A C 1
ATOM 904 O O . ASP A 1 113 ? -14.530 6.876 7.797 1.00 91.12 113 ASP A O 1
ATOM 908 N N . ILE A 1 114 ? -15.635 6.404 5.894 1.00 91.38 114 ILE A N 1
ATOM 909 C CA . ILE A 1 114 ? -14.592 6.839 4.963 1.00 91.38 114 ILE A CA 1
ATOM 910 C C . ILE A 1 114 ? -14.244 8.324 5.138 1.00 91.38 114 ILE A C 1
ATOM 912 O O . ILE A 1 114 ? -13.079 8.694 4.963 1.00 91.38 114 ILE A O 1
ATOM 916 N N . ASP A 1 115 ? -15.201 9.175 5.518 1.00 91.62 115 ASP A N 1
ATOM 917 C CA . ASP A 1 115 ? -14.952 10.607 5.692 1.00 91.62 115 ASP A CA 1
ATOM 918 C C . ASP A 1 115 ? -14.066 10.867 6.913 1.00 91.62 115 ASP A C 1
ATOM 920 O O . ASP A 1 115 ? -13.118 11.654 6.829 1.00 91.62 115 ASP A O 1
ATOM 924 N N . SER A 1 116 ? -14.281 10.139 8.015 1.00 91.00 116 SER A N 1
ATOM 925 C CA . SER A 1 116 ? -13.398 10.209 9.189 1.00 91.00 116 SER A CA 1
ATOM 926 C C . SER A 1 116 ? -11.948 9.839 8.856 1.00 91.00 116 SER A C 1
ATOM 928 O O . SER A 1 116 ? -11.010 10.529 9.268 1.00 91.00 116 SER A O 1
ATOM 930 N N . ILE A 1 117 ? -11.749 8.799 8.040 1.00 92.75 117 ILE A N 1
ATOM 931 C CA . ILE A 1 117 ? -10.422 8.338 7.616 1.00 92.75 117 ILE A CA 1
ATOM 932 C C . ILE A 1 117 ? -9.789 9.367 6.683 1.00 92.75 117 ILE A C 1
ATOM 934 O O . ILE A 1 117 ? -8.611 9.696 6.813 1.00 92.75 117 ILE A O 1
ATOM 938 N N . LYS A 1 118 ? -10.566 9.933 5.759 1.00 93.38 118 LYS A N 1
ATOM 939 C CA . LYS A 1 118 ? -10.090 10.987 4.863 1.00 93.38 118 LYS A CA 1
ATOM 940 C C . LYS A 1 118 ? -9.614 12.212 5.643 1.00 93.38 118 LYS A C 1
ATOM 942 O O . LYS A 1 118 ? -8.556 12.758 5.328 1.00 93.38 118 LYS A O 1
ATOM 947 N N . ILE A 1 119 ? -10.354 12.614 6.677 1.00 92.56 119 ILE A N 1
ATOM 948 C CA . ILE A 1 119 ? -9.957 13.694 7.587 1.00 92.56 119 ILE A CA 1
ATOM 949 C C . ILE A 1 119 ? -8.653 13.329 8.300 1.00 92.56 119 ILE A C 1
ATOM 951 O O . ILE A 1 119 ? -7.726 14.138 8.291 1.00 92.56 119 ILE A O 1
ATOM 955 N N . TRP A 1 120 ? -8.539 12.113 8.846 1.00 91.31 120 TRP A N 1
ATOM 956 C CA . TRP A 1 120 ? -7.320 11.615 9.495 1.00 91.31 120 TRP A CA 1
ATOM 957 C C . TRP A 1 120 ? -6.089 11.682 8.577 1.00 91.31 120 TRP A C 1
ATOM 959 O O . TRP A 1 120 ? -5.057 12.251 8.940 1.00 91.31 120 TRP A O 1
ATOM 969 N N . LEU A 1 121 ? -6.204 11.178 7.347 1.00 91.44 121 LEU A N 1
ATOM 970 C CA . LEU A 1 121 ? -5.127 11.212 6.349 1.00 91.44 121 LEU A CA 1
ATOM 971 C C . LEU A 1 121 ? -4.802 12.640 5.874 1.00 91.44 121 LEU A C 1
ATOM 973 O O . LEU A 1 121 ? -3.700 12.904 5.388 1.00 91.44 121 LEU A O 1
ATOM 977 N N . GLY A 1 122 ? -5.741 13.575 6.027 1.00 86.38 122 GLY A N 1
ATOM 978 C CA . GLY A 1 122 ? -5.565 14.997 5.735 1.00 86.38 122 GLY A CA 1
ATOM 979 C C . GLY A 1 122 ? -4.868 15.797 6.841 1.00 86.38 122 GLY A C 1
ATOM 980 O O . GLY A 1 122 ? -4.470 16.934 6.591 1.00 86.38 122 GLY A O 1
ATOM 981 N N . GLN A 1 123 ? -4.685 15.239 8.046 1.00 79.81 123 GLN A N 1
ATOM 982 C CA . GLN A 1 123 ? -4.104 15.971 9.184 1.00 79.81 123 GLN A CA 1
ATOM 983 C C . GLN A 1 123 ? -2.630 16.346 8.986 1.00 79.81 123 GLN A C 1
ATOM 985 O O . GLN A 1 123 ? -2.144 17.294 9.608 1.00 79.81 123 GLN A O 1
ATOM 990 N N . ILE A 1 124 ? -1.910 15.649 8.103 1.00 66.38 124 ILE A N 1
ATOM 991 C CA . ILE A 1 124 ? -0.551 16.049 7.752 1.00 66.38 124 ILE A CA 1
ATOM 992 C C . ILE A 1 124 ? -0.616 17.205 6.761 1.00 66.38 124 ILE A C 1
ATOM 994 O O . ILE A 1 124 ? -0.931 17.043 5.582 1.00 66.38 124 ILE A O 1
ATOM 998 N N . LYS A 1 125 ? -0.251 18.389 7.256 1.00 55.84 125 LYS A N 1
ATOM 999 C CA . LYS A 1 125 ? 0.089 19.526 6.407 1.00 55.84 125 LYS A CA 1
ATOM 1000 C C . LYS A 1 125 ? 1.353 19.181 5.631 1.00 55.84 125 LYS A C 1
ATOM 1002 O O . LYS A 1 125 ? 2.398 18.899 6.215 1.00 55.84 125 LYS A O 1
ATOM 1007 N N . GLU A 1 126 ? 1.248 19.217 4.311 1.00 50.91 126 GLU A N 1
ATOM 1008 C CA . GLU A 1 126 ? 2.389 19.140 3.412 1.00 50.91 126 GLU A CA 1
ATOM 1009 C C . GLU A 1 126 ? 3.383 20.255 3.772 1.00 50.91 126 GLU A C 1
ATOM 1011 O O . GLU A 1 126 ? 3.090 21.445 3.621 1.00 50.91 126 GLU A O 1
ATOM 1016 N N . TYR A 1 127 ? 4.552 19.885 4.297 1.00 40.00 127 TYR A N 1
ATOM 1017 C CA . TYR A 1 127 ? 5.623 20.842 4.557 1.00 40.00 127 TYR A CA 1
ATOM 1018 C C . TYR A 1 127 ? 6.103 21.411 3.214 1.00 40.00 127 TYR A C 1
ATOM 1020 O O . TYR A 1 127 ? 6.884 20.783 2.503 1.00 40.00 127 TYR A O 1
ATOM 1028 N N . HIS A 1 128 ? 5.667 22.625 2.873 1.00 41.22 128 HIS A N 1
ATOM 1029 C CA . HIS A 1 128 ? 6.230 23.411 1.773 1.00 41.22 128 HIS A CA 1
ATOM 1030 C C . HIS A 1 128 ? 7.589 23.984 2.205 1.00 41.22 128 HIS A C 1
ATOM 1032 O O . HIS A 1 128 ? 7.742 25.159 2.536 1.00 41.22 128 HIS A O 1
ATOM 1038 N N . GLY A 1 129 ? 8.593 23.113 2.285 1.00 38.81 129 GLY A N 1
ATOM 1039 C CA . GLY A 1 129 ? 9.938 23.456 2.725 1.00 38.81 129 GLY A CA 1
ATOM 1040 C C . GLY A 1 129 ? 10.778 24.119 1.633 1.00 38.81 129 GLY A C 1
ATOM 1041 O O . GLY A 1 129 ? 11.642 23.468 1.061 1.00 38.81 129 GLY A O 1
ATOM 1042 N N . TYR A 1 130 ? 10.625 25.429 1.422 1.00 39.19 130 TYR A N 1
ATOM 1043 C CA . TYR A 1 130 ? 11.715 26.271 0.901 1.00 39.19 130 TYR A CA 1
ATOM 1044 C C . TYR A 1 130 ? 12.349 27.070 2.047 1.00 39.19 130 TYR A C 1
ATOM 1046 O O . TYR A 1 130 ? 12.289 28.296 2.114 1.00 39.19 130 TYR A O 1
ATOM 1054 N N . GLY A 1 131 ? 12.975 26.353 2.983 1.00 36.62 131 GLY A N 1
ATOM 1055 C CA . GLY A 1 131 ? 13.841 26.941 4.001 1.00 36.62 131 GLY A CA 1
ATOM 1056 C C . GLY A 1 131 ? 15.242 27.162 3.435 1.00 36.62 131 GLY A C 1
ATOM 1057 O O . GLY A 1 131 ? 15.993 26.214 3.221 1.00 36.62 131 GLY A O 1
ATOM 1058 N N . LYS A 1 132 ? 15.602 28.419 3.173 1.00 36.25 132 LYS A N 1
ATOM 1059 C CA . LYS A 1 132 ? 16.941 28.839 2.734 1.00 36.25 132 LYS A CA 1
ATOM 1060 C C . LYS A 1 132 ? 17.981 28.434 3.792 1.00 36.25 132 LYS A C 1
ATOM 1062 O O . LYS A 1 132 ? 18.095 29.083 4.829 1.00 36.25 132 LYS A O 1
ATOM 1067 N N . TRP A 1 133 ? 18.755 27.380 3.535 1.00 35.75 133 TRP A N 1
ATOM 1068 C CA . TRP A 1 133 ? 19.847 26.946 4.411 1.00 35.75 133 TRP A CA 1
ATOM 1069 C C . TRP A 1 133 ? 20.954 28.011 4.468 1.00 35.75 133 TRP A C 1
ATOM 1071 O O . TRP A 1 133 ? 21.831 28.066 3.605 1.00 35.75 133 TRP A O 1
ATOM 1081 N N . ARG A 1 134 ? 20.958 28.860 5.503 1.00 38.66 134 ARG A N 1
ATOM 1082 C CA . ARG A 1 134 ? 22.174 29.577 5.914 1.00 38.66 134 ARG A CA 1
ATOM 1083 C C . ARG A 1 134 ? 22.951 28.659 6.847 1.00 38.66 134 ARG A C 1
ATOM 1085 O O . ARG A 1 134 ? 22.523 28.412 7.969 1.00 38.66 134 ARG A O 1
ATOM 1092 N N . ARG A 1 135 ? 24.101 28.163 6.384 1.00 37.38 135 ARG A N 1
ATOM 1093 C CA . ARG A 1 135 ? 25.091 27.506 7.247 1.00 37.38 135 ARG A CA 1
ATOM 1094 C C . ARG A 1 135 ? 25.603 28.532 8.263 1.00 37.38 135 ARG A C 1
ATOM 1096 O O . ARG A 1 135 ? 26.471 29.335 7.943 1.00 37.38 135 ARG A O 1
ATOM 1103 N N . GLY A 1 136 ? 25.026 28.527 9.458 1.00 34.88 136 GLY A N 1
ATOM 1104 C CA . GLY A 1 136 ? 25.580 29.152 10.654 1.00 34.88 136 GLY A CA 1
ATOM 1105 C C . GLY A 1 136 ? 26.038 28.043 11.591 1.00 34.88 136 GLY A C 1
ATOM 1106 O O . GLY A 1 136 ? 25.259 27.143 11.896 1.00 34.88 136 GLY A O 1
ATOM 1107 N N . LEU A 1 137 ? 27.312 28.069 11.977 1.00 43.00 137 LEU A N 1
ATOM 1108 C CA . LEU A 1 137 ? 27.900 27.122 12.917 1.00 43.00 137 LEU A CA 1
ATOM 1109 C C . LEU A 1 137 ? 27.073 27.021 14.209 1.00 43.00 137 LEU A C 1
ATOM 1111 O O . LEU A 1 137 ? 26.723 28.035 14.801 1.00 43.00 137 LEU A O 1
ATOM 1115 N N . GLY A 1 138 ? 26.881 25.784 14.672 1.00 49.03 138 GLY A N 1
ATOM 1116 C CA . GLY A 1 138 ? 26.681 25.463 16.083 1.00 49.03 138 GLY A CA 1
ATOM 1117 C C . GLY A 1 138 ? 25.332 25.858 16.685 1.00 49.03 138 GLY A C 1
ATOM 1118 O O . GLY A 1 138 ? 25.165 26.961 17.190 1.00 49.03 138 GLY A O 1
ATOM 1119 N N . ARG A 1 139 ? 24.404 24.897 16.735 1.00 39.66 139 ARG A N 1
ATOM 1120 C CA . ARG A 1 139 ? 23.659 24.475 17.940 1.00 39.66 139 ARG A CA 1
ATOM 1121 C C . ARG A 1 139 ? 22.733 23.316 17.554 1.00 39.66 139 ARG A C 1
ATOM 1123 O O . ARG A 1 139 ? 22.089 23.359 16.511 1.00 39.66 139 ARG A O 1
ATOM 1130 N N . LYS A 1 140 ? 22.741 22.250 18.360 1.00 41.78 140 LYS A N 1
ATOM 1131 C CA . LYS A 1 140 ? 21.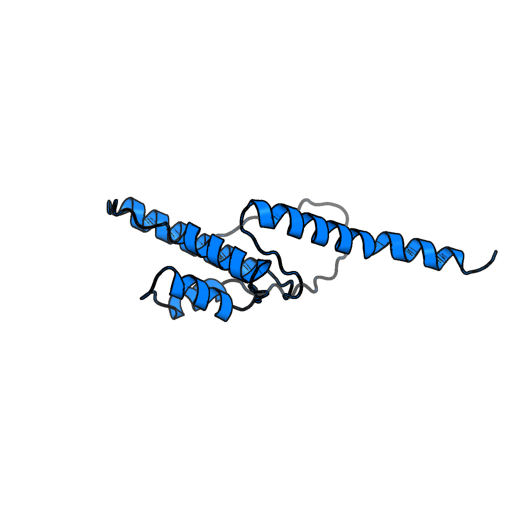940 21.036 18.149 1.00 41.78 140 LYS A CA 1
ATOM 1132 C C . LYS A 1 140 ? 20.455 21.407 18.074 1.00 41.78 140 LYS A C 1
ATOM 1134 O O . LYS A 1 140 ? 19.946 22.036 18.997 1.00 41.78 140 LYS A O 1
ATOM 1139 N N . ALA A 1 141 ? 19.776 21.007 17.004 1.00 36.94 141 ALA A N 1
ATOM 1140 C CA . ALA A 1 141 ? 18.322 21.029 16.961 1.00 36.94 141 ALA A CA 1
ATOM 1141 C C . ALA A 1 141 ? 17.812 19.847 17.798 1.00 36.94 141 ALA A C 1
ATOM 1143 O O . ALA A 1 141 ? 17.982 18.695 17.406 1.00 36.94 141 ALA A O 1
ATOM 1144 N N . SER A 1 142 ? 17.262 20.135 18.978 1.00 34.44 142 SER A N 1
ATOM 1145 C CA . SER A 1 142 ? 16.429 19.186 19.716 1.00 34.44 142 SER A CA 1
ATOM 1146 C C . SER A 1 142 ? 15.013 19.308 19.161 1.00 34.44 142 SER A C 1
ATOM 1148 O O . SER A 1 142 ? 14.504 20.421 19.038 1.00 34.44 142 SER A O 1
ATOM 1150 N N . MET A 1 143 ? 14.417 18.190 18.759 1.00 36.12 143 MET A N 1
ATOM 1151 C CA . MET A 1 143 ? 13.106 18.152 18.116 1.00 36.12 143 MET A CA 1
ATOM 1152 C C . MET A 1 143 ? 12.088 17.663 19.147 1.00 36.12 143 MET A C 1
ATOM 1154 O O . MET A 1 143 ? 12.052 16.482 19.480 1.00 36.12 143 MET A O 1
ATOM 1158 N N . GLU A 1 144 ? 11.318 18.595 19.703 1.00 29.86 144 GLU A N 1
ATOM 1159 C CA . GLU A 1 144 ? 10.226 18.311 20.633 1.00 29.86 144 GLU A CA 1
ATOM 1160 C C . GLU A 1 144 ? 8.947 18.080 19.816 1.00 29.86 144 GLU A C 1
ATOM 1162 O O . GLU A 1 144 ? 8.491 18.962 19.086 1.00 29.86 144 GLU A O 1
ATOM 1167 N N . TYR A 1 145 ? 8.399 16.865 19.877 1.00 36.09 145 TYR A N 1
ATOM 1168 C CA . TYR A 1 145 ? 7.126 16.528 19.244 1.00 36.09 145 TYR A CA 1
ATOM 1169 C C . TYR A 1 145 ? 5.990 16.859 20.213 1.00 36.09 145 TYR A C 1
ATOM 1171 O O . TYR A 1 145 ? 5.765 16.136 21.182 1.00 36.09 145 TYR A O 1
ATOM 1179 N N . HIS A 1 146 ? 5.234 17.921 19.936 1.00 33.16 146 HIS A N 1
ATOM 1180 C CA . HIS A 1 146 ? 3.935 18.123 20.572 1.00 33.16 146 HIS A CA 1
ATOM 1181 C C . HIS A 1 146 ? 2.879 17.304 19.827 1.00 33.16 146 HIS A C 1
ATOM 1183 O O . HIS A 1 146 ? 2.322 17.737 18.820 1.00 33.16 146 HIS A O 1
ATOM 1189 N N . ILE A 1 147 ? 2.621 16.097 20.330 1.00 38.56 147 ILE A N 1
ATOM 1190 C CA . ILE A 1 147 ? 1.403 15.345 20.026 1.00 38.56 147 ILE A CA 1
ATOM 1191 C C . ILE A 1 147 ? 0.282 16.028 20.817 1.00 38.56 147 ILE A C 1
ATOM 1193 O O . ILE A 1 147 ? 0.322 16.054 22.048 1.00 38.56 147 ILE A O 1
ATOM 1197 N N . LEU A 1 148 ? -0.676 16.637 20.115 1.00 43.97 148 LEU A N 1
ATOM 1198 C CA . LEU A 1 148 ? -1.892 17.157 20.739 1.00 43.97 148 LEU A CA 1
ATOM 1199 C C . LEU A 1 148 ? -2.686 15.963 21.291 1.00 43.97 148 LEU A C 1
ATOM 1201 O O . LEU A 1 148 ? -2.980 15.027 20.548 1.00 43.97 148 LEU A O 1
ATOM 1205 N N . ARG A 1 149 ? -2.925 15.992 22.607 1.00 37.56 149 ARG A N 1
ATOM 1206 C CA . ARG A 1 149 ? -3.794 15.062 23.340 1.00 37.56 149 ARG A CA 1
ATOM 1207 C C . ARG A 1 149 ? -5.253 15.237 22.947 1.00 37.56 149 ARG A C 1
ATOM 1209 O O . ARG A 1 149 ? -5.638 16.396 22.677 1.00 37.56 149 ARG A O 1
#

Foldseek 3Di:
DDPPVVVVVVCVVPDPVVVVVVVQVVCCVVCVVVVFRFDDQADDDDCVLLVLLLVVQVVVQVVCVVVVPPDVQDRLNVQSVVLLCCCVTPVSHDNVDLVSSLVSSCVRDPPDPSVVSVVSSVPDDDPPDPDDDDPDDDDDDDDDDPDPD

Organism: Aspergillus campestris (strain IBT 28561) (NCBI:txid1392248)

Secondary structure (DSSP, 8-state):
--TTHHHHHHTTTS--HHHHHHHHHHHHHHHHHTT------S-----HHHHHHHHHHHHHHHHHHTTT----PPPHHHHHHHHHHHHHHTS---TTSHHHHHHHHHHHSTT--HHHHHHHHH-S-------------------------